Protein 3ZR8 (pdb70)

B-factor: mean 7.46, std 6.4, range [2.13, 84.48]

Radius of gyration: 10.9 Å; Cα contacts (8 Å, |Δi|>4): 43; chains: 1; bounding box: 21×31×23 Å

Solvent-accessible surface area: 4678 Å² total; per-residue (Å²): 64,117,119,68,102,66,56,6,66,159,48,0,112,33,1,60,92,42,85,93,89,21,81,94,5,4,85,101,3,38,135,124,47,12,67,32,124,73,0,52,65,12,22,144,51,205,61,237,40,96,13,79,95,0,72,80,24,0,81,79,88,112,90,172,182

Sequence (65 aa):
GPTEKAAVKKKMMAKAIMADPSKADDVYQQKKWADKGYTLTQLSSDDFFLKSKKKTRGKKYDRVYNGYMMTYRRDYV

Structure (mmCIF, N/CA/C/O backbone):
data_3ZR8
#
_entry.id   3ZR8
#
_cell.length_a   21.300
_cell.length_b   25.330
_cell.length_c   90.700
_cell.angle_alpha   90.00
_cell.angle_beta   90.00
_cell.angle_gamma   90.00
#
_symmetry.space_group_name_H-M   'P 21 21 21'
#
loop_
_entity.id
_entity.type
_entity.pdbx_description
1 polymer AVR3A11
2 non-polymer 'TRIETHYLENE GLYCOL'
3 non-polymer 'CHLORIDE ION'
4 water water
#
loop_
_atom_site.group_PDB
_atom_site.id
_atom_site.type_symbol
_atom_site.label_atom_id
_atom_site.label_alt_id
_atom_site.label_comp_id
_atom_site.label_asym_id
_atom_site.label_entity_id
_atom_site.label_seq_id
_atom_site.pdbx_PDB_ins_code
_atom_site.Cartn_x
_atom_site.Cartn_y
_atom_site.Cartn_z
_atom_site.occupancy
_atom_site.B_iso_or_equiv
_atom_site.auth_seq_id
_atom_site.auth_comp_id
_atom_site.auth_asym_id
_atom_site.auth_atom_id
_atom_site.pdbx_PDB_model_num
ATOM 1 N N . GLY A 1 1 ? 17.856 8.705 43.980 1.00 9.67 68 GLY X N 1
ATOM 2 C CA . GLY A 1 1 ? 18.364 7.322 44.189 1.00 8.89 68 GLY X CA 1
ATOM 3 C C . GLY A 1 1 ? 19.101 7.215 45.514 1.00 7.20 68 GLY X C 1
ATOM 4 O O . GLY A 1 1 ? 18.956 8.103 46.367 1.00 6.91 68 GLY X O 1
ATOM 5 N N . PRO A 1 2 ? 19.850 6.119 45.748 1.00 7.60 69 PRO X N 1
ATOM 6 C CA . PRO A 1 2 ? 20.495 5.903 47.009 1.00 7.07 69 PRO X CA 1
ATOM 7 C C . PRO A 1 2 ? 21.351 7.052 47.534 1.00 6.71 69 PRO X C 1
ATOM 8 O O . PRO A 1 2 ? 21.296 7.323 48.735 1.00 7.30 69 PRO X O 1
ATOM 12 N N . THR A 1 3 ? 22.124 7.716 46.681 1.00 6.01 70 THR X N 1
ATOM 13 C CA . THR A 1 3 ? 22.944 8.811 47.149 1.00 6.03 70 THR X CA 1
ATOM 14 C C . THR A 1 3 ? 22.110 9.929 47.756 1.00 5.25 70 THR X C 1
ATOM 15 O O . THR A 1 3 ? 22.421 10.422 48.865 1.00 5.66 70 THR X O 1
ATOM 19 N N . GLU A 1 4 ? 21.077 10.324 47.031 1.00 4.94 71 GLU X N 1
ATOM 20 C CA . GLU A 1 4 ? 20.215 11.404 47.501 1.00 5.02 71 GLU X CA 1
ATOM 21 C C . GLU A 1 4 ? 19.502 11.009 48.798 1.00 4.82 71 GLU X C 1
ATOM 22 O O . GLU A 1 4 ? 19.418 11.787 49.754 1.00 5.10 71 GLU X O 1
ATOM 28 N N . LYS A 1 5 ? 18.961 9.797 48.836 1.00 5.16 72 LYS X N 1
ATOM 29 C CA . LYS A 1 5 ? 18.239 9.353 50.043 1.00 5.76 72 LYS X CA 1
ATOM 30 C C . LYS A 1 5 ? 19.140 9.407 51.254 1.00 6.06 72 LYS X C 1
ATOM 31 O O . LYS A 1 5 ? 18.736 9.881 52.331 1.00 6.96 72 LYS X O 1
ATOM 37 N N . ALA A 1 6 ? 20.350 8.895 51.134 1.00 6.03 73 ALA X N 1
ATOM 38 C CA . ALA A 1 6 ? 21.249 8.886 52.248 1.00 6.41 73 ALA X CA 1
ATOM 39 C C . ALA A 1 6 ? 21.655 10.313 52.666 1.00 5.89 73 ALA X C 1
ATOM 40 O O . ALA A 1 6 ? 21.728 10.636 53.850 1.00 5.94 73 ALA X O 1
ATOM 42 N N . ALA A 1 7 ? 21.912 11.175 51.684 1.00 5.56 74 ALA X N 1
ATOM 43 C CA . ALA A 1 7 ? 22.372 12.519 51.990 1.00 6.16 74 ALA X CA 1
ATOM 44 C C . ALA A 1 7 ? 21.287 13.316 52.709 1.00 5.17 74 ALA X C 1
ATOM 45 O O . ALA A 1 7 ? 21.572 14.069 53.662 1.00 5.36 74 ALA X O 1
ATOM 47 N N . VAL A 1 8 ? 20.049 13.214 52.237 1.00 4.52 75 VAL X N 1
ATOM 48 C CA . VAL A 1 8 ? 18.949 13.960 52.865 1.00 5.01 75 VAL X CA 1
ATOM 49 C C . VAL A 1 8 ? 18.734 13.410 54.269 1.00 3.80 75 VAL X C 1
ATOM 50 O O . VAL A 1 8 ? 18.551 14.192 55.220 1.00 4.26 75 VAL X O 1
ATOM 54 N N . LYS A 1 9 ? 18.728 12.093 54.440 1.00 3.77 76 LYS X N 1
ATOM 55 C CA . LYS A 1 9 ? 18.568 11.531 55.777 1.00 3.83 76 LYS X CA 1
ATOM 56 C C . LYS A 1 9 ? 19.724 11.947 56.712 1.00 3.48 76 LYS X C 1
ATOM 57 O O . LYS A 1 9 ? 19.486 12.213 57.897 1.00 4.22 76 LYS X O 1
ATOM 63 N N . LYS A 1 10 ? 20.955 12.055 56.212 1.00 3.43 77 LYS X N 1
ATOM 64 C CA A LYS A 1 10 ? 22.051 12.487 57.048 0.50 3.94 77 LYS X CA 1
ATOM 65 C CA B LYS A 1 10 ? 22.042 12.470 57.073 0.50 3.69 77 LYS X CA 1
ATOM 66 C C . LYS A 1 10 ? 21.811 13.915 57.551 1.00 3.48 77 LYS X C 1
ATOM 67 O O . LYS A 1 10 ? 22.083 14.234 58.719 1.00 3.89 77 LYS X O 1
ATOM 78 N N . MET A 1 11 ? 21.295 14.783 56.669 1.00 3.49 78 MET X N 1
ATOM 79 C CA A MET A 1 11 ? 20.935 16.143 57.080 0.30 4.29 7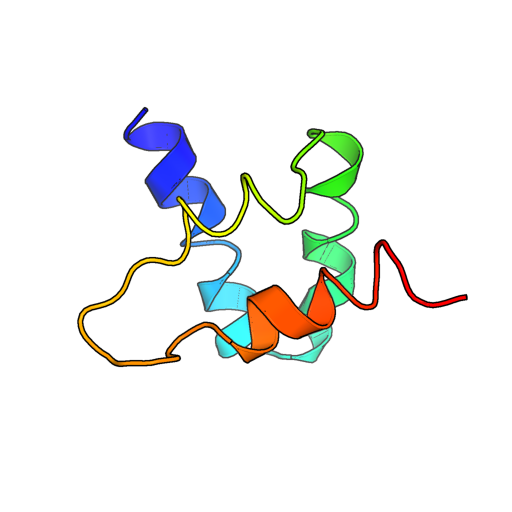8 MET X CA 1
ATOM 80 C CA B MET A 1 11 ? 20.970 16.146 57.102 0.70 3.83 78 MET X CA 1
ATOM 81 C C . MET A 1 11 ? 19.844 16.142 58.126 1.00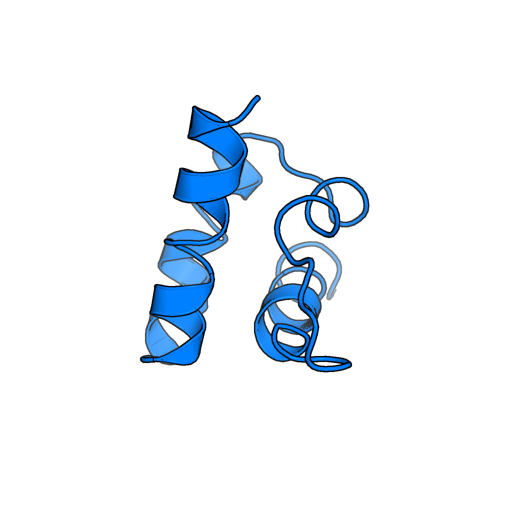 3.59 78 MET X C 1
ATOM 82 O O . MET A 1 11 ? 19.887 16.898 59.110 1.00 4.47 78 MET X O 1
ATOM 91 N N . ALA A 1 12 ? 18.840 15.286 57.930 1.00 3.61 79 ALA X N 1
ATOM 92 C CA . ALA A 1 12 ? 17.779 15.154 58.903 1.00 3.63 79 ALA X CA 1
ATOM 93 C C . ALA A 1 12 ? 18.324 14.709 60.266 1.00 3.06 79 ALA X C 1
ATOM 94 O O . ALA A 1 12 ? 17.892 15.224 61.303 1.00 3.60 79 ALA X O 1
ATOM 96 N N . LYS A 1 13 ? 19.260 13.760 60.272 1.00 3.46 80 LYS X N 1
ATOM 97 C CA . LYS A 1 13 ? 19.846 13.278 61.510 1.00 3.31 80 LYS X CA 1
ATOM 98 C C . LYS A 1 13 ? 20.652 14.395 62.187 1.00 3.23 80 LYS X C 1
ATOM 99 O O . LYS A 1 13 ? 20.725 14.440 63.422 1.00 3.81 80 LYS X O 1
ATOM 105 N N . ALA A 1 14 ? 21.259 15.290 61.412 1.00 3.22 81 ALA X N 1
ATOM 106 C CA . ALA A 1 14 ? 21.982 16.408 61.996 1.00 3.15 81 ALA X CA 1
ATOM 107 C C . ALA A 1 14 ? 21.003 17.331 62.757 1.00 3.06 81 ALA X C 1
ATOM 108 O O . ALA A 1 14 ? 21.322 17.841 63.838 1.00 3.62 81 ALA X O 1
ATOM 110 N N . ILE A 1 15 ? 19.812 17.561 62.182 1.00 2.87 82 ILE X N 1
ATOM 111 C CA . ILE A 1 15 ? 18.772 18.317 62.887 1.00 2.95 82 ILE X CA 1
ATOM 112 C C . ILE A 1 15 ? 18.310 17.566 64.132 1.00 2.75 82 ILE X C 1
ATOM 113 O O . ILE A 1 15 ? 18.104 18.168 65.199 1.00 2.98 82 ILE X O 1
ATOM 118 N N . MET A 1 16 ? 18.122 16.263 64.021 1.00 2.82 83 MET X N 1
ATOM 119 C CA . MET A 1 16 ? 17.703 15.498 65.205 1.00 2.55 83 MET X CA 1
ATOM 120 C C . MET A 1 16 ? 18.696 15.687 66.345 1.00 3.14 83 MET X C 1
ATOM 121 O O . MET A 1 16 ? 18.292 15.849 67.507 1.00 3.12 83 MET X O 1
ATOM 126 N N . ALA A 1 17 ? 19.992 15.650 66.047 1.00 3.50 84 ALA X N 1
ATOM 127 C CA . ALA A 1 17 ? 21.033 15.774 67.047 1.00 3.70 84 ALA X CA 1
ATOM 128 C C . ALA A 1 17 ? 21.189 17.193 67.573 1.00 4.05 84 ALA X C 1
ATOM 129 O O . ALA A 1 17 ? 21.674 17.372 68.679 1.00 7.15 84 ALA X O 1
ATOM 131 N N . ASP A 1 18 ? 20.826 18.192 66.802 1.00 3.87 85 ASP X N 1
ATOM 132 C CA . ASP A 1 18 ? 21.012 19.600 67.152 1.00 3.86 85 ASP X CA 1
ATOM 133 C C . ASP A 1 18 ? 19.849 20.372 66.550 1.00 3.43 85 ASP X C 1
ATOM 134 O O . ASP A 1 18 ? 19.904 20.804 65.375 1.00 3.92 85 ASP X O 1
ATOM 139 N N . PRO A 1 19 ? 18.785 20.606 67.318 1.00 3.30 86 PRO X N 1
ATOM 140 C CA . PRO A 1 19 ? 17.615 21.326 66.802 1.00 3.80 86 PRO X CA 1
ATOM 141 C C . PRO A 1 19 ? 17.960 22.640 66.143 1.00 3.97 86 PRO X C 1
ATOM 142 O O . PRO A 1 19 ? 17.297 23.080 65.219 1.00 5.57 86 PRO X O 1
ATOM 146 N N . SER A 1 20 ? 18.998 23.307 66.643 1.00 4.16 87 SER X N 1
ATOM 147 C CA . SER A 1 20 ? 19.376 24.604 66.132 1.00 5.38 87 SER X CA 1
ATOM 148 C C . SER A 1 20 ? 19.889 24.604 64.694 1.00 5.01 87 SER X C 1
ATOM 149 O O . SER A 1 20 ? 19.916 25.657 64.065 1.00 6.27 87 SER X O 1
ATOM 152 N N . LYS A 1 21 ? 20.256 23.449 64.139 1.00 4.24 88 LYS X N 1
ATOM 153 C CA . LYS A 1 21 ? 20.674 23.356 62.759 1.00 4.77 88 LYS X CA 1
ATOM 154 C C . LYS A 1 21 ? 19.528 23.394 61.772 1.00 4.35 88 LYS X C 1
ATOM 155 O O . LYS A 1 21 ? 19.764 23.485 60.563 1.00 5.71 88 LYS X O 1
ATOM 161 N N . ALA A 1 22 ? 18.282 23.324 62.227 1.00 3.98 89 ALA X N 1
ATOM 162 C CA . ALA A 1 22 ? 17.168 23.143 61.301 1.00 3.93 89 ALA X CA 1
ATOM 163 C C . ALA A 1 22 ? 17.127 24.167 60.173 1.00 3.57 89 ALA X C 1
ATOM 164 O O . ALA A 1 22 ? 17.004 23.764 59.019 1.00 4.13 89 ALA X O 1
ATOM 166 N N . ASP A 1 23 ? 17.222 25.465 60.463 1.00 3.38 90 ASP X N 1
ATOM 167 C CA . ASP A 1 23 ? 17.084 26.426 59.381 1.00 4.12 90 ASP X CA 1
ATOM 168 C C . ASP A 1 23 ? 18.257 26.310 58.392 1.00 4.38 90 ASP X C 1
ATOM 169 O O . ASP A 1 23 ? 18.033 26.588 57.220 1.00 5.14 90 ASP X O 1
ATOM 174 N N . ASP A 1 24 ? 19.449 25.933 58.840 1.00 4.42 91 ASP X N 1
ATOM 175 C CA . ASP A 1 24 ? 20.555 25.769 57.883 1.00 5.55 91 ASP X CA 1
ATOM 176 C C . ASP A 1 24 ? 20.150 24.723 56.817 1.00 4.81 91 ASP X C 1
ATOM 177 O O . ASP A 1 24 ? 20.381 24.893 55.622 1.00 6.86 91 ASP X O 1
ATOM 182 N N . VAL A 1 25 ? 19.619 23.613 57.305 1.00 4.18 92 VA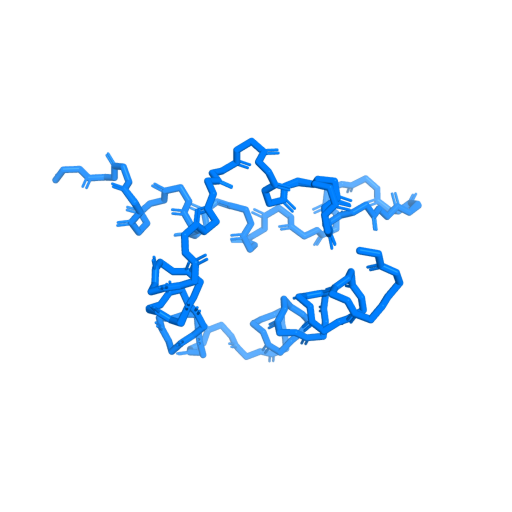L X N 1
ATOM 183 C CA . VAL A 1 25 ? 19.221 22.517 56.422 1.00 4.25 92 VAL X CA 1
ATOM 184 C C . VAL A 1 25 ? 18.005 22.882 55.567 1.00 3.90 92 VAL X C 1
ATOM 185 O O . VAL A 1 25 ? 17.980 22.597 54.354 1.00 4.43 92 VAL X O 1
ATOM 189 N N . TYR A 1 26 ? 16.989 23.483 56.175 1.00 3.53 93 TYR X N 1
ATOM 190 C CA . TYR A 1 26 ? 15.771 23.761 55.437 1.00 3.51 93 TYR X CA 1
ATOM 191 C C . TYR A 1 26 ? 16.021 24.770 54.342 1.00 3.54 93 TYR X C 1
ATOM 192 O O . TYR A 1 26 ? 15.409 24.658 53.287 1.00 4.54 93 TYR X O 1
ATOM 201 N N . GLN A 1 27 ? 16.891 25.757 54.558 1.00 4.60 94 GLN X N 1
ATOM 202 C CA A GLN A 1 27 ? 17.330 26.695 53.535 0.50 5.06 94 GLN X CA 1
ATOM 203 C CA B GLN A 1 27 ? 17.203 26.689 53.479 0.50 5.36 94 GLN X CA 1
ATOM 204 C C . GLN A 1 27 ? 17.870 25.937 52.319 1.00 5.62 94 GLN X C 1
ATOM 205 O O . GLN A 1 27 ? 17.558 26.202 51.177 1.00 6.57 94 GLN X O 1
ATOM 216 N N . LYS A 1 28 ? 18.733 24.973 52.597 1.00 5.13 95 LYS X N 1
ATOM 217 C CA A LYS A 1 28 ? 19.356 24.115 51.580 0.50 5.60 95 LYS X CA 1
ATOM 218 C CA B LYS A 1 28 ? 19.328 24.200 51.516 0.50 5.39 95 LYS X CA 1
ATOM 219 C C . LYS A 1 28 ? 18.299 23.302 50.808 1.00 4.98 95 LYS X C 1
ATOM 220 O O . LYS A 1 28 ? 18.318 23.188 49.579 1.00 5.91 95 LYS X O 1
ATOM 230 N N . TRP A 1 29 ? 17.390 22.672 51.567 1.00 4.13 96 TRP X N 1
ATOM 231 C CA . TRP A 1 29 ? 16.351 21.863 50.955 1.00 4.18 96 TRP X CA 1
ATOM 232 C C . TRP A 1 29 ? 15.434 22.682 50.074 1.00 4.24 96 TRP X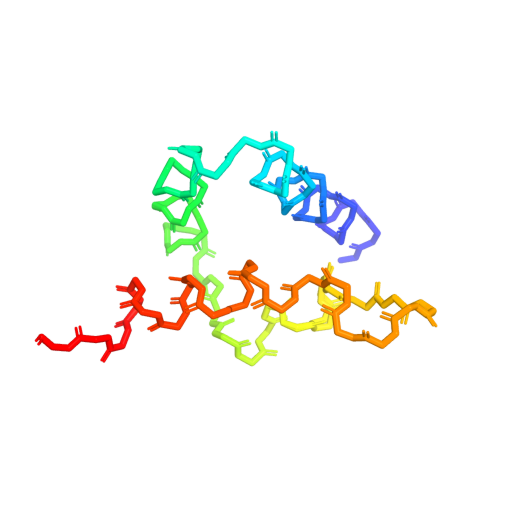 C 1
ATOM 233 O O . TRP A 1 29 ? 15.031 22.231 49.007 1.00 5.01 96 TRP X O 1
ATOM 244 N N . ALA A 1 30 ? 15.108 23.902 50.511 1.00 4.84 97 ALA X N 1
ATOM 245 C CA . ALA A 1 30 ? 14.276 24.779 49.702 1.00 5.20 97 ALA X CA 1
ATOM 246 C C . ALA A 1 30 ? 14.998 25.154 48.392 1.00 5.26 97 ALA X C 1
ATOM 247 O O . ALA A 1 30 ? 14.407 25.097 47.300 1.00 6.38 97 ALA X O 1
ATOM 249 N N . ASP A 1 31 ? 16.291 25.458 48.489 1.00 5.28 98 ASP X N 1
ATOM 250 C CA . ASP A 1 31 ? 17.062 25.781 47.296 1.00 6.24 98 ASP X CA 1
ATOM 251 C C . ASP A 1 31 ? 17.178 24.554 46.345 1.00 6.11 98 ASP X C 1
ATOM 252 O O . ASP A 1 31 ? 17.310 24.719 45.131 1.00 7.33 98 ASP X O 1
ATOM 257 N N . LYS A 1 32 ? 17.133 23.333 46.917 1.00 5.29 99 LYS X N 1
ATOM 258 C CA . LYS A 1 32 ? 17.172 22.110 46.162 1.00 5.07 99 LYS X CA 1
ATOM 259 C C . LYS A 1 32 ? 15.801 21.724 45.622 1.00 4.74 99 LYS X C 1
ATOM 260 O O . LYS A 1 32 ? 15.706 20.776 44.816 1.00 5.95 99 LYS X O 1
ATOM 266 N N . GLY A 1 33 ? 14.739 22.389 46.026 1.00 5.48 100 GLY X N 1
ATOM 267 C CA . GLY A 1 33 ? 13.411 22.149 45.496 1.00 5.84 100 GLY X CA 1
ATOM 268 C C . GLY A 1 33 ? 12.600 21.098 46.184 1.00 5.16 100 GLY X C 1
ATOM 269 O O . GLY A 1 33 ? 11.561 20.717 45.658 1.00 6.30 100 GLY X O 1
ATOM 270 N N . TYR A 1 34 ? 12.994 20.612 47.348 1.00 4.78 101 TYR X N 1
ATOM 271 C CA . TYR A 1 34 ? 12.239 19.504 47.961 1.00 4.22 101 TYR X CA 1
ATOM 272 C C . TYR A 1 34 ? 10.880 19.995 48.492 1.00 4.41 101 TYR X C 1
ATOM 273 O O . TYR A 1 34 ? 10.801 20.960 49.258 1.00 4.96 101 TYR X O 1
ATOM 282 N N . THR A 1 35 ? 9.823 19.276 48.128 1.00 4.62 102 THR X N 1
ATOM 283 C CA . THR A 1 35 ? 8.503 19.543 48.696 1.00 4.81 102 THR X CA 1
ATOM 284 C C . THR A 1 35 ? 8.329 18.693 49.953 1.00 5.37 102 THR X C 1
ATOM 285 O O . THR A 1 35 ? 8.995 17.701 50.204 1.00 6.30 102 THR X O 1
ATOM 289 N N . LEU A 1 36 ? 7.333 19.073 50.750 1.00 6.75 103 LEU X N 1
ATOM 290 C CA . LEU A 1 36 ? 6.993 18.263 51.941 1.00 8.19 103 LEU X CA 1
ATOM 291 C C . LEU A 1 36 ? 6.586 16.825 51.593 1.00 9.35 103 LEU X C 1
ATOM 292 O O . LEU A 1 36 ? 6.941 15.898 52.317 1.00 10.82 103 LEU X O 1
ATOM 297 N N . THR A 1 37 ? 5.842 16.626 50.507 1.00 9.12 104 THR X N 1
ATOM 298 C CA . THR A 1 37 ? 5.471 15.248 50.051 1.00 9.74 104 THR X CA 1
ATOM 299 C C . THR A 1 37 ? 6.698 14.416 49.777 1.00 10.32 104 THR X C 1
ATOM 300 O O . THR A 1 37 ? 6.773 13.256 50.162 1.00 12.90 104 THR X O 1
ATOM 304 N N . GLN A 1 38 ? 7.648 15.048 49.090 1.00 11.52 105 GLN X N 1
ATOM 305 C CA . GLN A 1 38 ? 8.824 14.406 48.565 1.00 14.15 105 GLN X CA 1
ATOM 306 C C . GLN A 1 38 ? 9.692 14.065 49.776 1.00 14.03 105 GLN X C 1
ATOM 307 O O . GLN A 1 38 ? 10.240 12.950 49.856 1.00 15.35 105 GLN X O 1
ATOM 313 N N . LEU A 1 39 ? 9.752 14.975 50.752 1.00 12.89 106 LEU X N 1
ATOM 314 C CA . LEU A 1 39 ? 10.652 14.819 51.894 1.00 11.69 106 LEU X CA 1
ATOM 315 C C . LEU A 1 39 ? 10.427 13.538 52.616 1.00 10.78 106 LEU X C 1
ATOM 316 O O . LEU A 1 39 ? 11.356 12.864 53.034 1.00 10.33 106 LEU X O 1
ATOM 321 N N . SER A 1 40 ? 9.200 13.217 52.864 1.00 11.33 107 SER X N 1
ATOM 322 C CA A SER A 1 40 ? 8.810 11.970 53.451 0.50 10.44 107 SER X CA 1
ATOM 323 C CA B SER A 1 40 ? 8.937 11.970 53.566 0.50 9.72 107 SER X CA 1
ATOM 324 C C . SER A 1 40 ? 9.528 10.662 52.964 1.00 9.89 107 SER X C 1
ATOM 325 O O . SER A 1 40 ? 9.848 9.764 53.736 1.00 10.05 107 SER X O 1
ATOM 330 N N A ASP A 1 41 ? 9.854 10.665 51.656 0.50 7.59 108 ASP X N 1
ATOM 331 N N B ASP A 1 41 ? 9.478 10.343 51.670 0.50 11.55 108 ASP X N 1
ATOM 332 C CA A ASP A 1 41 ? 10.563 9.534 51.035 0.50 7.17 108 ASP X CA 1
ATOM 333 C CA B ASP A 1 41 ? 10.024 9.008 51.288 0.50 10.79 108 ASP X CA 1
ATOM 334 C C A ASP A 1 41 ? 11.987 9.337 51.561 0.50 5.80 108 ASP X C 1
ATOM 335 C C B ASP A 1 41 ? 11.375 9.036 51.963 0.50 9.01 108 ASP X C 1
ATOM 336 O O A ASP A 1 41 ? 12.530 8.2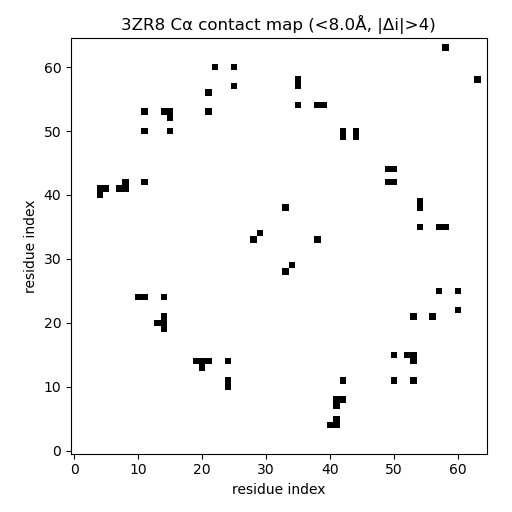35 51.469 0.50 7.27 108 ASP X O 1
ATOM 337 O O B ASP A 1 41 ? 11.848 8.014 52.471 0.50 9.79 108 ASP X O 1
ATOM 346 N N A PHE A 1 42 ? 12.539 10.393 52.186 0.50 4.44 109 PHE X N 1
ATOM 347 N N B PHE A 1 42 ? 11.931 10.254 52.107 0.50 7.48 109 PHE X N 1
ATOM 348 C CA A PHE A 1 42 ? 13.855 10.404 52.750 0.50 5.34 109 PHE X CA 1
ATOM 349 C CA B PHE A 1 42 ? 13.327 10.446 52.599 0.50 7.35 109 PHE X CA 1
ATOM 350 C C A PHE A 1 42 ? 13.797 10.238 54.293 0.50 5.47 109 PHE X C 1
ATOM 351 C C B PHE A 1 42 ? 13.601 10.136 54.108 0.50 7.83 109 PHE X C 1
ATOM 352 O O A PHE A 1 42 ? 14.905 10.227 54.915 0.50 5.42 109 PHE X O 1
ATOM 353 O O B PHE A 1 42 ? 14.721 9.917 54.552 0.50 9.08 109 PHE X O 1
ATOM 368 N N . LEU A 1 43 ? 12.534 10.129 54.862 1.00 6.55 110 LEU X N 1
ATOM 369 C CA . LEU A 1 43 ? 12.414 10.073 56.320 1.00 5.40 110 LEU X CA 1
ATOM 370 C C . LEU A 1 43 ? 11.795 8.755 56.825 1.00 4.99 110 LEU X C 1
ATOM 371 O O . LEU A 1 43 ? 11.300 8.667 57.934 1.00 5.02 110 LEU X O 1
ATOM 376 N N . LYS A 1 44 ? 11.937 7.681 56.035 1.00 6.86 111 LYS X N 1
ATOM 377 C CA . LYS A 1 44 ? 11.412 6.393 56.450 1.00 6.13 111 LYS X CA 1
ATOM 378 C C . LYS A 1 44 ? 12.249 5.823 57.599 1.00 4.71 111 LYS X C 1
ATOM 379 O O . LYS A 1 44 ? 13.492 5.942 57.674 1.00 5.66 111 LYS X O 1
ATOM 385 N N . SER A 1 45 ? 11.511 5.156 58.516 1.00 4.36 112 SER X N 1
ATOM 386 C CA . SER A 1 45 ? 12.135 4.487 59.629 1.00 3.39 112 SER X CA 1
ATOM 387 C C . SER A 1 45 ? 11.269 3.330 60.140 1.00 3.22 112 SER X C 1
ATOM 388 O O . SER A 1 45 ? 10.048 3.385 60.079 1.00 3.81 112 SER 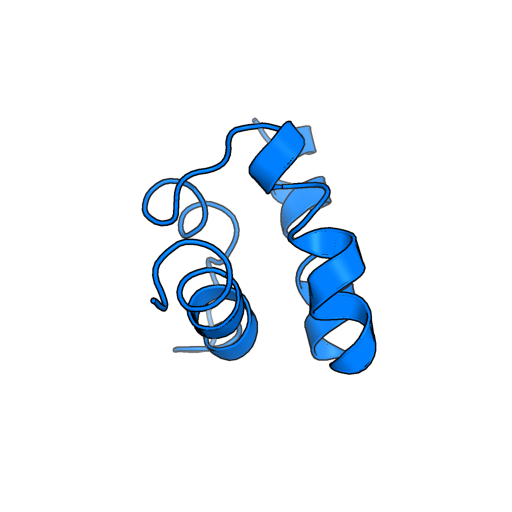X O 1
ATOM 391 N N . LYS A 1 46 ? 11.925 2.329 60.704 1.00 3.10 113 LYS X N 1
ATOM 392 C CA A LYS A 1 46 ? 11.251 1.279 61.487 0.33 3.07 113 LYS X CA 1
ATOM 393 C CA B LYS A 1 46 ? 11.139 1.324 61.418 0.33 3.17 113 LYS X CA 1
ATOM 394 C CA C LYS A 1 46 ? 11.285 1.272 61.497 0.33 3.05 113 LYS X CA 1
ATOM 395 C C . LYS A 1 46 ? 10.604 1.838 62.752 1.00 2.85 113 LYS X C 1
ATOM 396 O O . LYS A 1 46 ? 9.749 1.180 63.353 1.00 3.37 113 LYS X O 1
ATOM 412 N N . THR A 1 47 ? 11.059 3.001 63.198 1.00 2.56 114 THR X N 1
ATOM 413 C CA . THR A 1 47 ? 10.547 3.617 64.410 1.00 3.00 114 THR X CA 1
ATOM 414 C C . THR A 1 47 ? 9.481 4.626 64.008 1.00 2.62 114 THR X C 1
ATOM 415 O O . THR A 1 47 ? 9.768 5.611 63.338 1.00 2.95 114 THR X O 1
ATOM 419 N N . ARG A 1 48 ? 8.235 4.351 64.404 1.00 2.61 115 ARG X N 1
ATOM 420 C CA . ARG A 1 48 ? 7.133 5.233 64.058 1.00 2.56 115 ARG X CA 1
ATOM 421 C C . ARG A 1 48 ? 7.417 6.647 64.515 1.00 2.82 115 ARG X C 1
ATOM 422 O O . ARG A 1 48 ? 7.655 6.884 65.684 1.00 3.37 115 ARG X O 1
ATOM 430 N N . GLY A 1 49 ? 7.338 7.588 63.550 1.00 2.99 116 GLY X N 1
ATOM 431 C CA . GLY A 1 49 ? 7.495 8.994 63.861 1.00 3.65 116 GLY X CA 1
ATOM 432 C C . GLY A 1 49 ? 8.928 9.476 64.090 1.00 2.93 116 GLY X C 1
ATOM 433 O O . GLY A 1 49 ? 9.114 10.613 64.514 1.00 3.16 116 GLY X O 1
ATOM 434 N N . LYS A 1 50 ? 9.925 8.646 63.780 1.00 2.66 117 LYS X N 1
ATOM 435 C CA A LYS A 1 50 ? 11.275 8.980 64.203 0.50 2.89 117 LYS X CA 1
ATOM 436 C CA B LYS A 1 50 ? 11.302 8.934 64.123 0.50 2.72 117 LYS X CA 1
ATOM 437 C C . LYS A 1 50 ? 11.686 10.389 63.807 1.00 2.35 117 LYS X C 1
ATOM 438 O O . LYS A 1 50 ? 12.289 11.100 64.634 1.00 2.98 117 LYS X O 1
ATOM 449 N N . TYR A 1 51 ? 11.415 10.800 62.567 1.00 2.13 118 TYR X N 1
ATOM 450 C CA . TYR A 1 51 ? 11.846 12.090 62.061 1.00 2.29 118 TYR X CA 1
ATOM 451 C C . TYR A 1 51 ? 10.703 13.102 62.001 1.00 2.29 118 TYR X C 1
ATOM 452 O O . TYR A 1 51 ? 10.806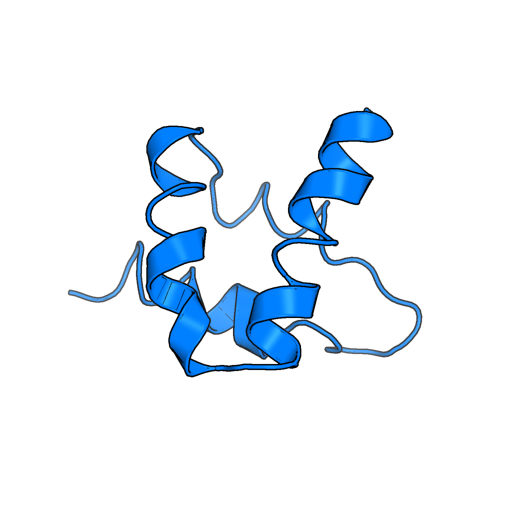 14.110 61.266 1.00 2.72 118 TYR X O 1
ATOM 461 N N . ASP A 1 52 ? 9.645 12.913 62.792 1.00 2.56 119 ASP X N 1
ATOM 462 C CA . ASP A 1 52 ? 8.550 13.848 62.787 1.00 3.15 119 ASP X CA 1
ATOM 463 C C . ASP A 1 52 ? 8.996 15.288 63.071 1.00 2.61 119 ASP X C 1
ATOM 464 O O . ASP A 1 52 ? 8.429 16.216 62.485 1.00 2.91 119 ASP X O 1
ATOM 469 N N . ARG A 1 53 ? 9.969 15.514 63.961 1.00 2.56 120 ARG X N 1
ATOM 470 C CA . ARG A 1 53 ? 10.401 16.889 64.203 1.00 2.42 120 ARG X CA 1
ATOM 471 C C . ARG A 1 53 ? 10.969 17.527 62.935 1.00 2.48 120 ARG X C 1
ATOM 472 O O . ARG A 1 53 ? 10.784 18.717 62.682 1.00 2.95 120 ARG X O 1
ATOM 480 N N . VAL A 1 54 ? 11.720 16.738 62.157 1.00 2.33 121 VAL X N 1
ATOM 481 C CA . VAL A 1 54 ? 12.290 17.236 60.921 1.00 2.43 121 VAL X CA 1
ATOM 482 C C . VAL A 1 54 ? 11.179 17.589 59.909 1.00 2.31 121 VAL X C 1
ATOM 483 O O . VAL A 1 54 ? 11.201 18.647 59.279 1.00 2.71 121 VAL X O 1
ATOM 487 N N . TYR A 1 55 ? 10.218 16.677 59.752 1.00 2.27 122 TYR X N 1
ATOM 488 C CA . TYR A 1 55 ? 9.062 16.904 58.865 1.00 2.71 122 TYR X CA 1
ATOM 489 C C . TYR A 1 55 ? 8.296 18.176 59.319 1.00 2.59 122 TYR X C 1
ATOM 490 O O . TYR A 1 55 ? 7.994 19.059 58.510 1.00 2.89 122 TYR X O 1
ATOM 499 N N . ASN A 1 56 ? 7.982 18.225 60.613 1.00 2.68 123 ASN X N 1
ATOM 500 C CA . ASN A 1 56 ? 7.197 19.333 61.169 1.00 3.12 123 ASN X CA 1
ATOM 501 C C . ASN A 1 56 ? 7.913 20.677 60.976 1.00 2.60 123 ASN X C 1
ATOM 502 O O . ASN A 1 56 ? 7.287 21.686 60.638 1.00 3.45 123 ASN X O 1
ATOM 507 N N . GLY A 1 57 ? 9.226 20.699 61.221 1.00 2.53 124 GLY X N 1
ATOM 508 C CA 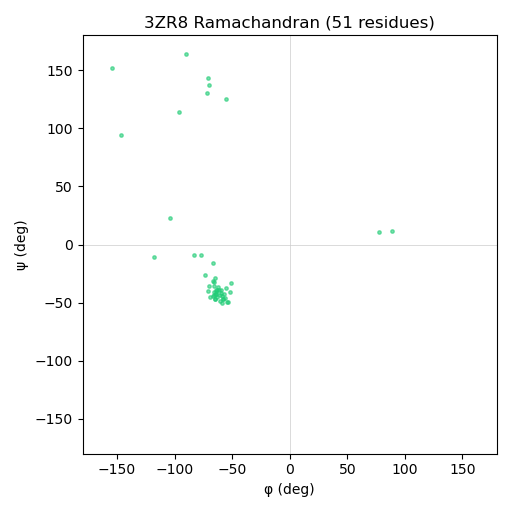. GLY A 1 57 ? 9.969 21.933 61.071 1.00 2.65 124 GLY X CA 1
ATOM 509 C C . GLY A 1 57 ? 9.980 22.412 59.631 1.00 2.36 124 GLY X C 1
ATOM 510 O O . GLY A 1 57 ? 9.924 23.613 59.370 1.00 2.76 124 GLY X O 1
ATOM 511 N N . TYR A 1 58 ? 10.103 21.468 58.677 1.00 2.43 125 TYR X N 1
ATOM 512 C CA . TYR A 1 58 ? 10.087 21.866 57.268 1.00 2.69 125 TYR X CA 1
ATOM 513 C C . TYR A 1 58 ? 8.687 22.344 56.842 1.00 3.09 125 TYR X C 1
ATOM 514 O O . TYR A 1 58 ? 8.586 23.282 56.054 1.00 3.47 125 TYR X O 1
ATOM 523 N N . MET A 1 59 ? 7.635 21.731 57.375 1.00 3.06 126 MET X N 1
ATOM 524 C CA A MET A 1 59 ? 6.293 22.222 57.101 0.70 3.67 126 MET X CA 1
ATOM 525 C CA B MET A 1 59 ? 6.266 22.227 57.178 0.30 3.91 126 MET X CA 1
ATOM 526 C C . MET A 1 59 ? 6.168 23.674 57.620 1.00 3.46 126 MET X C 1
ATOM 527 O O . MET A 1 59 ? 5.597 24.535 56.925 1.00 4.37 126 MET X O 1
ATOM 536 N N . THR A 1 60 ? 6.682 23.970 58.808 1.00 3.28 127 THR X N 1
ATOM 537 C CA . THR A 1 60 ? 6.601 25.323 59.311 1.00 3.53 127 THR X CA 1
ATOM 538 C C . THR A 1 60 ? 7.434 26.264 58.420 1.00 3.61 127 THR X C 1
ATOM 539 O O . THR A 1 60 ? 6.964 27.335 58.025 1.00 4.29 127 THR X O 1
ATOM 543 N N . TYR A 1 61 ? 8.660 25.846 58.101 1.00 3.18 128 TYR X N 1
ATOM 544 C CA . TYR A 1 61 ? 9.525 26.665 57.274 1.00 3.77 128 TYR X CA 1
ATOM 545 C C . TYR A 1 61 ? 8.826 27.046 55.955 1.00 4.22 128 TYR X C 1
ATOM 546 O O . TYR A 1 61 ? 8.830 28.204 55.542 1.00 5.25 128 TYR X O 1
ATOM 555 N N . ARG A 1 62 ? 8.260 26.041 55.282 1.00 4.37 129 ARG X N 1
ATOM 556 C CA A ARG A 1 62 ? 7.623 26.250 53.983 0.50 4.94 129 ARG X CA 1
ATOM 557 C CA B ARG A 1 62 ? 7.653 26.312 53.981 0.50 5.26 129 ARG X CA 1
ATOM 558 C C . ARG A 1 62 ? 6.258 26.942 54.056 1.00 5.99 129 ARG X C 1
ATOM 559 O O . ARG A 1 62 ? 5.931 27.803 53.213 1.00 7.78 129 ARG X O 1
ATOM 574 N N . ASP A 1 63 ? 5.434 26.516 55.017 1.00 5.36 130 ASP X N 1
ATOM 575 C CA . ASP A 1 63 ? 3.976 26.745 54.960 1.00 6.64 130 ASP X CA 1
ATOM 576 C C . ASP A 1 63 ? 3.393 27.598 56.092 1.00 6.03 130 ASP X C 1
ATOM 577 O O . ASP A 1 63 ? 2.256 28.022 55.967 1.00 9.19 130 ASP X O 1
ATOM 582 N N . TYR A 1 64 ? 4.146 27.891 57.152 1.00 5.28 131 TYR X N 1
ATOM 583 C CA . TYR A 1 64 ? 3.641 28.796 58.152 1.00 5.27 131 TYR X CA 1
ATOM 584 C C . TYR A 1 64 ? 3.574 30.214 57.601 1.00 5.56 131 TYR X C 1
ATOM 585 O O . TYR A 1 64 ? 4.512 30.654 56.958 1.00 7.47 131 TYR X O 1
ATOM 594 N N . VAL A 1 65 ? 2.497 30.915 57.877 1.00 7.22 132 VAL X N 1
ATOM 595 C CA . VAL A 1 65 ? 2.375 32.326 57.470 1.00 9.79 132 VAL X CA 1
ATOM 596 C C . VAL A 1 65 ? 2.857 33.312 58.550 1.00 11.54 132 VAL X C 1
ATOM 597 O O . VAL A 1 65 ? 2.240 33.411 59.556 1.00 12.00 132 VAL X O 1
#

Nearest PDB structures (foldseek):
  3zr8-assembly1_X  TM=1.016E+00  e=1.372E-09  Phytophthora capsici
  2lc2-assembly1_A  TM=9.161E-01  e=1.145E-05  Phytophthora capsici

Foldseek 3Di:
DVVVLVVLVVQLVVCVVPVVCLVVSLVVVVVVPDDLVNCVVSVDDPDPCPSVVSSVSNCCVVPPD

Secondary structure (DSSP, 8-state):
-HHHHHHHHHHHHHHHH-GGGHHHHHHHHHHHT--HHHHGGG---SSTTTTHHHHHHHHHHHH--